Protein AF-A0A5K0V5W7-F1 (afdb_monomer_lite)

pLDDT: mean 80.82, std 13.49, range [51.09, 95.94]

Radius of gyration: 17.26 Å; chains: 1; bounding box: 35×37×40 Å

Sequence (92 aa):
RGDTQDFTDLNKLARRFMKGSQDDLDGESSSAPPK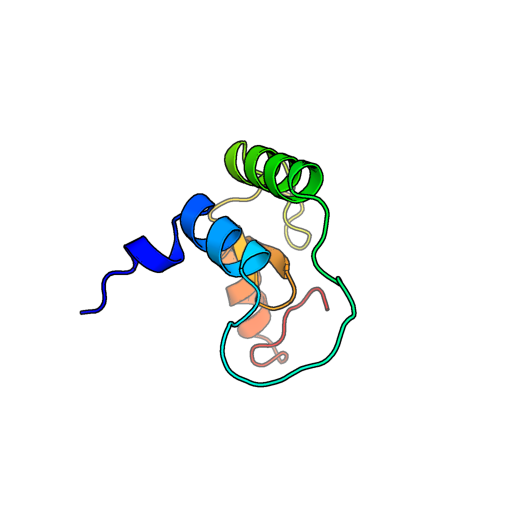AFVQEVIEELRKGEQGECPICLEAFEDAVLTPCAHRLCRECLLASWRSAMSGLCPVC

Organism: NCBI:txid210225

Structure (mmCIF, N/CA/C/O backbone):
data_AF-A0A5K0V5W7-F1
#
_entry.id   AF-A0A5K0V5W7-F1
#
loop_
_atom_site.group_PDB
_atom_site.id
_atom_site.type_symbol
_atom_site.label_atom_id
_atom_site.label_alt_id
_atom_site.label_comp_id
_atom_site.label_asym_id
_atom_site.label_entity_id
_atom_site.label_seq_id
_atom_site.pdbx_PDB_ins_code
_atom_site.Cartn_x
_atom_site.Cartn_y
_atom_site.Cartn_z
_atom_site.occupancy
_atom_site.B_iso_or_equiv
_atom_site.auth_seq_id
_atom_site.auth_comp_id
_atom_site.auth_asym_id
_atom_site.auth_atom_id
_atom_site.pdbx_PDB_model_num
ATOM 1 N N . ARG A 1 1 ? -18.862 -18.766 -14.666 1.00 51.09 1 ARG A N 1
ATOM 2 C CA . ARG A 1 1 ? -18.243 -17.434 -14.468 1.00 51.09 1 ARG A CA 1
ATOM 3 C C . ARG A 1 1 ? -18.597 -17.042 -13.041 1.00 51.09 1 ARG A C 1
ATOM 5 O O . ARG A 1 1 ? -19.761 -16.770 -12.818 1.00 51.09 1 ARG A O 1
ATOM 12 N N . GLY A 1 2 ? -17.694 -17.245 -12.079 1.00 56.72 2 GLY A N 1
ATOM 13 C CA . GLY A 1 2 ? -18.013 -17.071 -10.654 1.00 56.72 2 GLY A CA 1
ATOM 14 C C . GLY A 1 2 ? -18.197 -15.598 -10.296 1.00 56.72 2 GLY A C 1
ATOM 15 O O . GLY A 1 2 ? -17.472 -14.757 -10.827 1.00 56.72 2 GLY A O 1
ATOM 16 N N . ASP A 1 3 ? -19.165 -15.304 -9.433 1.00 52.91 3 ASP A N 1
ATOM 17 C CA . ASP A 1 3 ? -19.433 -13.961 -8.924 1.00 52.91 3 ASP A CA 1
ATOM 18 C C . ASP A 1 3 ? -18.277 -13.492 -8.032 1.00 52.91 3 ASP A C 1
ATOM 20 O O . ASP A 1 3 ? -18.087 -13.949 -6.908 1.00 52.91 3 ASP A O 1
ATOM 24 N N . THR A 1 4 ? -17.467 -12.562 -8.536 1.00 64.94 4 THR A N 1
ATOM 25 C CA . THR A 1 4 ? -16.343 -11.972 -7.791 1.00 64.94 4 THR A CA 1
ATOM 26 C C . THR A 1 4 ? -16.800 -11.020 -6.682 1.00 64.94 4 THR A C 1
ATOM 28 O O . THR A 1 4 ? -15.985 -10.614 -5.857 1.00 64.94 4 THR A O 1
ATOM 31 N N . GLN A 1 5 ? -18.096 -10.687 -6.632 1.00 61.22 5 GLN A N 1
ATOM 32 C CA . GLN A 1 5 ? -18.680 -9.746 -5.670 1.00 61.22 5 GLN A CA 1
ATOM 33 C C . GLN A 1 5 ? -18.560 -10.215 -4.214 1.00 61.22 5 GLN A C 1
ATOM 35 O O . GLN A 1 5 ? -18.424 -9.389 -3.312 1.00 61.22 5 GLN A O 1
ATOM 40 N N . ASP A 1 6 ? -18.570 -11.527 -3.968 1.00 60.38 6 ASP A N 1
ATOM 41 C CA . ASP A 1 6 ? -18.415 -12.073 -2.616 1.00 60.38 6 ASP A CA 1
ATOM 42 C C . ASP A 1 6 ? -16.997 -11.897 -2.058 1.00 60.38 6 ASP A C 1
ATOM 44 O O . ASP A 1 6 ? -16.824 -11.817 -0.842 1.00 60.38 6 ASP A O 1
ATOM 48 N N . PHE A 1 7 ? -15.994 -11.777 -2.933 1.00 60.50 7 PHE A N 1
ATOM 49 C CA . PHE A 1 7 ? -14.588 -11.605 -2.554 1.00 60.50 7 PHE A CA 1
ATOM 50 C C . PHE A 1 7 ? -14.185 -10.139 -2.358 1.00 60.50 7 PHE A C 1
ATOM 52 O O . PHE A 1 7 ? -13.095 -9.870 -1.863 1.00 60.50 7 PHE A O 1
ATOM 59 N N . THR A 1 8 ? -15.051 -9.190 -2.722 1.00 71.44 8 THR A N 1
ATOM 60 C CA . THR A 1 8 ? -14.761 -7.748 -2.649 1.00 71.44 8 THR A CA 1
ATOM 61 C C . THR A 1 8 ? -15.479 -7.024 -1.507 1.00 71.44 8 THR A C 1
ATOM 63 O O . THR A 1 8 ? -15.154 -5.878 -1.209 1.00 71.44 8 THR A O 1
ATOM 66 N N . ASP A 1 9 ? -16.460 -7.655 -0.853 1.00 86.19 9 ASP A N 1
ATOM 67 C CA . ASP A 1 9 ? -17.229 -7.027 0.228 1.00 86.19 9 ASP A CA 1
ATOM 68 C C . ASP A 1 9 ? -16.519 -7.173 1.590 1.00 86.19 9 ASP A C 1
ATOM 70 O O . ASP A 1 9 ? -16.579 -8.218 2.250 1.00 86.19 9 ASP A O 1
ATOM 74 N N . LEU A 1 10 ? -15.881 -6.086 2.041 1.00 84.44 10 LEU A N 1
ATOM 75 C CA . LEU A 1 10 ? -15.180 -6.013 3.331 1.00 84.44 10 LEU A CA 1
ATOM 76 C C . LEU A 1 10 ? -16.077 -6.362 4.531 1.00 84.44 10 LEU A C 1
ATOM 78 O O . LEU A 1 10 ? -15.603 -6.969 5.490 1.00 84.44 10 LEU A O 1
ATOM 82 N N . ASN A 1 11 ? -17.377 -6.046 4.491 1.00 85.44 11 ASN A N 1
ATOM 83 C CA . ASN A 1 11 ? -18.292 -6.390 5.582 1.00 85.44 11 ASN A CA 1
ATOM 84 C C . ASN A 1 11 ? -18.556 -7.899 5.640 1.00 85.44 11 ASN A C 1
ATOM 86 O O . ASN A 1 11 ? -18.679 -8.458 6.735 1.00 85.44 11 ASN A O 1
ATOM 90 N N . LYS A 1 12 ? -18.660 -8.574 4.487 1.00 86.12 12 LYS A N 1
ATOM 91 C CA . LYS A 1 12 ? -18.787 -10.041 4.439 1.00 86.12 12 LYS A CA 1
ATOM 92 C C . LYS A 1 12 ? -17.524 -10.712 4.975 1.00 86.12 12 LYS A C 1
ATOM 94 O O . LYS A 1 12 ? -17.627 -11.621 5.802 1.00 86.12 12 LYS A O 1
ATOM 99 N N . LEU A 1 13 ? -16.351 -10.221 4.576 1.00 84.81 13 LEU A N 1
ATOM 100 C CA . LEU A 1 13 ? -15.058 -10.713 5.060 1.00 84.81 13 LEU A CA 1
ATOM 101 C C . LEU A 1 13 ? -14.925 -10.551 6.581 1.00 84.81 13 LEU A C 1
ATOM 103 O O . LEU A 1 13 ? -14.607 -11.512 7.282 1.00 84.81 13 LEU A O 1
ATOM 107 N N . ALA A 1 14 ? -15.278 -9.381 7.113 1.00 86.00 14 ALA A N 1
ATOM 108 C CA . ALA A 1 14 ? -15.256 -9.098 8.545 1.00 86.00 14 ALA A CA 1
ATOM 109 C C . ALA A 1 14 ? -16.141 -10.042 9.364 1.00 86.00 14 ALA A C 1
ATOM 111 O O . ALA A 1 14 ? -15.739 -10.543 10.415 1.00 86.00 14 ALA A O 1
ATOM 112 N N . ARG A 1 15 ? -17.357 -10.312 8.873 1.00 85.31 15 ARG A N 1
ATOM 113 C CA . ARG A 1 15 ? -18.286 -11.256 9.510 1.00 85.31 15 ARG A CA 1
ATOM 114 C C . ARG A 1 15 ? -17.707 -12.664 9.550 1.00 85.31 15 ARG A C 1
ATOM 116 O O . ARG A 1 15 ? -17.857 -13.335 10.563 1.00 85.31 15 ARG A O 1
ATOM 123 N N . ARG A 1 16 ? -17.036 -13.099 8.481 1.00 82.69 16 ARG A N 1
ATOM 124 C CA . ARG A 1 16 ? -16.385 -14.414 8.415 1.00 82.69 16 ARG A CA 1
ATOM 125 C C . ARG A 1 16 ? -15.213 -14.517 9.390 1.00 82.69 16 ARG A C 1
ATOM 127 O O . ARG A 1 16 ? -15.089 -15.529 10.067 1.00 82.69 16 ARG A O 1
ATOM 134 N N . PHE A 1 17 ? -14.413 -13.461 9.500 1.00 80.12 17 PHE A N 1
ATOM 135 C CA . PHE A 1 17 ? -13.279 -13.399 10.419 1.00 80.12 17 PHE A CA 1
ATOM 136 C C . PHE A 1 17 ? -13.718 -13.424 11.891 1.00 80.12 17 PHE A C 1
ATOM 138 O O . PHE A 1 17 ? -13.210 -14.224 12.668 1.00 80.12 17 PHE A O 1
ATOM 145 N N . MET A 1 18 ? -14.740 -12.640 12.257 1.00 81.12 18 MET A N 1
ATOM 146 C CA . MET A 1 18 ? -15.324 -12.673 13.608 1.00 81.12 18 MET A CA 1
ATOM 147 C C . MET A 1 18 ? -16.037 -13.992 13.929 1.00 81.12 18 MET A C 1
ATOM 149 O O . MET A 1 18 ? -16.177 -14.337 15.098 1.00 81.12 18 MET A O 1
ATOM 153 N N . LYS A 1 19 ? -16.527 -14.709 12.910 1.00 77.44 19 LYS A N 1
ATOM 154 C CA . LYS A 1 19 ? -17.259 -15.966 13.089 1.00 77.44 19 LYS A CA 1
ATOM 155 C C . LYS A 1 19 ? -16.355 -17.202 13.151 1.00 77.44 19 LYS A C 1
ATOM 157 O O . LYS A 1 19 ? -16.903 -18.264 13.404 1.00 77.44 19 LYS A O 1
ATOM 162 N N . GLY A 1 20 ? -15.038 -17.053 12.938 1.00 63.19 20 GLY A N 1
ATOM 163 C CA . GLY A 1 20 ? -13.996 -18.078 13.110 1.00 63.19 20 GLY A CA 1
ATOM 164 C C . GLY A 1 20 ? -14.440 -19.496 12.751 1.00 63.19 20 GLY A C 1
ATOM 165 O O . GLY A 1 20 ? -14.994 -20.155 13.614 1.00 63.19 20 GLY A O 1
ATOM 166 N N . SER A 1 21 ? -14.234 -19.927 11.495 1.00 58.84 21 SER A N 1
ATOM 167 C CA . SER A 1 21 ? -14.532 -21.274 10.953 1.00 58.84 21 SER A CA 1
ATOM 168 C C . SER A 1 21 ? -15.282 -22.210 11.915 1.00 58.84 21 SER A C 1
ATOM 170 O O . SER A 1 21 ? -14.671 -23.040 12.577 1.00 58.84 21 SER A O 1
ATOM 172 N N . GLN A 1 22 ? -16.605 -22.053 12.009 1.00 57.19 22 GLN A N 1
ATOM 173 C CA . GLN A 1 22 ? -17.470 -23.001 12.710 1.00 57.19 22 GLN A CA 1
ATOM 174 C C . GLN A 1 22 ? -17.573 -24.291 11.891 1.00 57.19 22 GLN A C 1
ATOM 176 O O . GLN A 1 22 ? -18.551 -24.473 11.181 1.00 57.19 22 GLN A O 1
ATOM 181 N N . ASP A 1 23 ? -16.562 -25.144 11.993 1.00 57.94 23 ASP A N 1
ATOM 182 C CA . ASP A 1 23 ? -16.673 -26.594 11.854 1.00 57.94 23 ASP A CA 1
ATOM 183 C C . ASP A 1 23 ? -15.614 -27.213 12.793 1.00 57.94 23 ASP A C 1
ATOM 185 O O . ASP A 1 23 ? -14.420 -26.953 12.659 1.00 57.94 23 ASP A O 1
ATOM 189 N N . ASP A 1 24 ? -16.119 -27.976 13.769 1.00 55.44 24 ASP A N 1
ATOM 190 C CA . ASP A 1 24 ? -15.447 -28.924 14.674 1.00 55.44 24 ASP A CA 1
ATOM 191 C C . ASP A 1 24 ? -14.732 -28.456 15.975 1.00 55.44 24 ASP A C 1
ATOM 193 O O . ASP A 1 24 ? -13.611 -27.963 15.991 1.00 55.44 24 ASP A O 1
ATOM 197 N N . LEU A 1 25 ? -15.416 -28.806 17.081 1.00 53.81 25 LEU A N 1
ATOM 198 C CA . LEU A 1 25 ? -14.939 -29.364 18.363 1.00 53.81 25 LEU A CA 1
ATOM 199 C C . LEU A 1 25 ? -14.171 -28.480 19.376 1.00 53.81 25 LEU A C 1
ATOM 201 O O . LEU A 1 25 ? -12.990 -28.193 19.240 1.00 53.81 25 LEU A O 1
ATOM 205 N N . ASP A 1 26 ? -14.901 -28.169 20.459 1.00 57.38 26 ASP A N 1
ATOM 206 C CA . ASP A 1 26 ? -14.504 -28.096 21.879 1.00 57.38 26 ASP A CA 1
ATOM 207 C C . ASP A 1 26 ? -13.044 -27.705 22.198 1.00 57.38 26 ASP A C 1
ATOM 209 O O . ASP A 1 26 ? -12.133 -28.531 22.173 1.00 57.38 26 ASP A O 1
ATOM 213 N N . GLY A 1 27 ? -12.824 -26.439 22.569 1.00 53.09 27 GLY A N 1
ATOM 214 C CA . GLY A 1 27 ? -11.518 -25.989 23.056 1.00 53.09 27 GLY A CA 1
ATOM 215 C C . GLY A 1 27 ? -11.369 -24.473 23.134 1.00 53.09 27 GLY A C 1
ATOM 216 O O . GLY A 1 27 ? -10.941 -23.830 22.183 1.00 53.09 27 GLY A O 1
ATOM 217 N N . GLU A 1 28 ? -11.718 -23.913 24.288 1.00 60.22 28 GLU A N 1
ATOM 218 C CA . GLU A 1 28 ? -11.580 -22.505 24.675 1.00 60.22 28 GLU A CA 1
ATOM 219 C C . GLU A 1 28 ? -10.171 -21.930 24.412 1.00 60.22 28 GLU A C 1
ATOM 221 O O . GLU A 1 28 ? -9.199 -22.297 25.073 1.00 60.22 28 GLU A O 1
ATOM 226 N N . SER A 1 29 ? -10.084 -20.968 23.489 1.00 54.34 29 SER A N 1
ATOM 227 C CA . SER A 1 29 ? -9.165 -19.825 23.556 1.00 54.34 29 SER A CA 1
ATOM 228 C C . SER A 1 29 ? -9.645 -18.761 22.565 1.00 54.34 29 SER A C 1
ATOM 230 O O . SER A 1 29 ? -9.474 -18.891 21.352 1.00 54.34 29 SER A O 1
ATOM 232 N N . SER A 1 30 ? -10.309 -17.719 23.069 1.00 63.94 30 SER A N 1
ATOM 233 C CA . SER A 1 30 ? -10.801 -16.592 22.267 1.00 63.94 30 SER A CA 1
ATOM 234 C C . SER A 1 30 ? -9.636 -15.798 21.652 1.00 63.94 30 SER A C 1
ATOM 236 O O . SER A 1 30 ? -9.174 -14.809 22.211 1.00 63.94 30 SER A O 1
ATOM 238 N N . SER A 1 31 ? -9.158 -16.237 20.486 1.00 67.12 31 SER A N 1
ATOM 239 C CA . SER A 1 31 ? -8.105 -15.587 19.687 1.00 67.12 31 SER A CA 1
ATOM 240 C C . SER A 1 31 ? -8.641 -14.519 18.726 1.00 67.12 31 SER A C 1
ATOM 242 O O . SER A 1 31 ? -7.873 -13.884 18.001 1.00 67.12 31 SER A O 1
ATOM 244 N N . ALA A 1 32 ? -9.961 -14.310 18.702 1.00 65.50 32 ALA A N 1
ATOM 245 C CA . ALA A 1 32 ? -10.585 -13.320 17.841 1.00 65.50 32 ALA A CA 1
ATOM 246 C C . ALA A 1 32 ? -10.292 -11.899 18.359 1.00 65.50 32 ALA A C 1
ATOM 248 O O . ALA A 1 32 ? -10.551 -11.604 19.531 1.00 65.50 32 ALA A O 1
ATOM 249 N N . PRO A 1 33 ? -9.784 -10.991 17.509 1.00 74.75 33 PRO A N 1
ATOM 250 C CA . PRO A 1 33 ? -9.538 -9.618 17.920 1.00 74.75 33 PRO A CA 1
ATOM 251 C C . PRO A 1 33 ? -10.853 -8.878 18.221 1.00 74.75 33 PRO A C 1
ATOM 253 O O . PRO A 1 33 ? -11.916 -9.245 17.702 1.00 74.75 33 PRO A O 1
ATOM 256 N N . PRO A 1 34 ? -10.807 -7.807 19.038 1.00 85.88 34 PRO A N 1
ATOM 257 C CA . PRO A 1 34 ? -11.991 -7.045 19.405 1.00 85.88 34 PRO A CA 1
ATOM 258 C C . PRO A 1 34 ? -12.744 -6.539 18.174 1.00 85.88 34 PRO A C 1
ATOM 260 O O . PRO A 1 34 ? -12.151 -6.009 17.235 1.00 85.88 34 PRO A O 1
ATOM 263 N N . LYS A 1 35 ? -14.079 -6.609 18.212 1.00 85.38 35 LYS A N 1
ATOM 264 C CA . LYS A 1 35 ? -14.938 -6.093 17.134 1.00 85.38 35 LYS A CA 1
ATOM 265 C C . LYS A 1 35 ? -14.615 -4.638 16.775 1.00 85.38 35 LYS A C 1
ATOM 267 O O . LYS A 1 35 ? -14.679 -4.286 15.604 1.00 85.38 35 LYS A O 1
ATOM 272 N N . ALA A 1 36 ? -14.269 -3.814 17.765 1.00 86.62 36 ALA A N 1
ATOM 273 C CA . ALA A 1 36 ? -13.883 -2.420 17.554 1.00 86.62 36 ALA A CA 1
ATOM 274 C C . ALA A 1 36 ? -12.648 -2.294 16.647 1.00 86.62 36 ALA A C 1
ATOM 276 O O . ALA A 1 36 ? -12.706 -1.562 15.668 1.00 86.62 36 ALA A O 1
ATOM 277 N N . PHE A 1 37 ? -11.603 -3.087 16.904 1.00 88.81 37 PHE A N 1
ATOM 278 C CA . PHE A 1 37 ? -10.392 -3.120 16.082 1.00 88.81 37 PHE A CA 1
ATOM 279 C C . PHE A 1 37 ? -10.693 -3.565 14.646 1.00 88.81 37 PHE A C 1
ATOM 281 O O . PHE A 1 37 ? -10.272 -2.931 13.688 1.00 88.81 37 PHE A O 1
ATOM 288 N N . VAL A 1 38 ? -11.500 -4.618 14.478 1.00 88.31 38 VAL A N 1
ATOM 289 C CA . VAL A 1 38 ? -11.897 -5.086 13.139 1.00 88.31 38 VAL A CA 1
ATOM 290 C C . VAL A 1 38 ? -12.672 -4.003 12.380 1.00 88.31 38 VAL A C 1
ATOM 292 O O . VAL A 1 38 ? -12.447 -3.814 11.190 1.00 88.31 38 VAL A O 1
ATOM 295 N N . GLN A 1 39 ? -13.587 -3.291 13.046 1.00 86.88 39 GLN A N 1
ATOM 296 C CA . GLN A 1 39 ? -14.322 -2.183 12.426 1.00 86.88 39 GLN A CA 1
ATOM 297 C C . GLN A 1 39 ? -13.404 -1.015 12.057 1.00 86.88 39 GLN A C 1
ATOM 299 O O . GLN A 1 39 ? -13.553 -0.466 10.971 1.00 86.88 39 GLN A O 1
ATOM 304 N N . GLU A 1 40 ? -12.455 -0.667 12.923 1.00 89.25 40 GLU A N 1
ATOM 305 C CA . GLU A 1 40 ? -11.479 0.394 12.673 1.00 89.25 40 GLU A CA 1
ATOM 306 C C . GLU A 1 40 ? -10.646 0.106 11.419 1.00 89.25 40 GLU A C 1
ATOM 308 O O . GLU A 1 40 ? -10.664 0.905 10.485 1.00 89.25 40 GLU A O 1
ATOM 313 N N . VAL A 1 41 ? -10.050 -1.087 11.329 1.00 88.56 41 VAL A N 1
ATOM 314 C CA . VAL A 1 41 ? -9.256 -1.498 10.159 1.00 88.56 41 VAL A CA 1
ATOM 315 C C . VAL A 1 41 ? -10.094 -1.490 8.873 1.00 88.56 41 VAL A C 1
ATOM 317 O O . VAL A 1 41 ? -9.616 -1.082 7.819 1.00 88.56 41 VAL A O 1
ATOM 320 N N . ILE A 1 42 ? -11.365 -1.907 8.921 1.00 87.94 42 ILE A N 1
ATOM 321 C CA . ILE A 1 42 ? -12.250 -1.857 7.740 1.00 87.94 42 ILE A CA 1
ATOM 322 C C . ILE A 1 42 ? -12.478 -0.422 7.274 1.00 87.94 42 ILE A C 1
ATOM 324 O O . ILE A 1 42 ? -12.474 -0.165 6.070 1.00 87.94 42 ILE A O 1
ATOM 328 N N . GLU A 1 43 ? -12.713 0.500 8.204 1.00 88.25 43 GLU A N 1
ATOM 329 C CA . GLU A 1 43 ? -12.908 1.910 7.875 1.00 88.25 43 GLU A CA 1
ATOM 330 C C . GLU A 1 43 ? -11.633 2.528 7.288 1.00 88.25 43 GLU A C 1
ATOM 332 O O . GLU A 1 43 ? -11.716 3.308 6.338 1.00 88.25 43 GLU A O 1
ATOM 337 N N . GLU A 1 44 ? -10.453 2.137 7.769 1.00 85.00 44 GLU A N 1
ATOM 338 C CA . GLU A 1 44 ? -9.175 2.527 7.161 1.00 85.00 44 GLU A CA 1
ATOM 339 C C . GLU A 1 44 ? -9.019 1.975 5.738 1.00 85.00 44 GLU A C 1
ATOM 341 O O . GLU A 1 44 ? -8.743 2.734 4.808 1.00 85.00 44 GLU A O 1
ATOM 346 N N . LEU A 1 45 ? -9.297 0.685 5.524 1.00 83.06 45 LEU A N 1
ATOM 347 C CA . LEU A 1 45 ? -9.243 0.069 4.195 1.00 83.06 45 LEU A CA 1
ATOM 348 C C . LEU A 1 45 ? -10.232 0.713 3.209 1.00 83.06 45 LEU A C 1
ATOM 350 O O . LEU A 1 45 ? -9.916 0.859 2.029 1.00 83.06 45 LEU A O 1
ATOM 354 N N . ARG A 1 46 ? -11.419 1.125 3.677 1.00 83.38 46 ARG A N 1
ATOM 355 C CA . ARG A 1 46 ? -12.440 1.819 2.868 1.00 83.38 46 ARG A CA 1
ATOM 356 C C . ARG A 1 46 ? -12.033 3.216 2.439 1.00 83.38 46 ARG A C 1
ATOM 358 O O . ARG A 1 46 ? -12.363 3.614 1.325 1.00 83.38 46 ARG A O 1
ATOM 365 N N . LYS A 1 47 ? -11.355 3.961 3.317 1.00 82.69 47 LYS A N 1
ATOM 366 C CA . LYS A 1 47 ? -10.800 5.278 2.972 1.00 82.69 47 LYS A CA 1
ATOM 367 C C . LYS A 1 47 ? -9.763 5.170 1.853 1.00 82.69 47 LYS A C 1
ATOM 369 O O . LYS A 1 47 ? -9.560 6.141 1.131 1.00 82.69 47 LYS A O 1
ATOM 374 N N . GLY A 1 48 ? -9.172 3.985 1.694 1.00 73.19 48 GLY A N 1
ATOM 375 C CA . GLY A 1 48 ? -8.044 3.744 0.814 1.00 73.19 48 GLY A CA 1
ATOM 376 C C . GLY A 1 48 ? -6.761 4.235 1.476 1.00 73.19 48 GLY A C 1
ATOM 377 O O . GLY A 1 48 ? -6.719 5.311 2.071 1.00 73.19 48 GLY A O 1
ATOM 378 N N . GLU A 1 49 ? -5.697 3.441 1.392 1.00 68.81 49 GLU A N 1
ATOM 379 C CA . GLU A 1 49 ? -4.397 3.904 1.883 1.00 68.81 49 GLU A CA 1
ATOM 380 C C . GLU A 1 49 ? -3.781 4.881 0.881 1.00 68.81 49 GLU A C 1
ATOM 382 O O . GLU A 1 49 ? -3.625 4.567 -0.302 1.00 68.81 49 GLU A O 1
ATOM 387 N N . GLN A 1 50 ? -3.403 6.051 1.391 1.00 76.12 50 GLN A N 1
ATOM 388 C CA . GLN A 1 50 ? -2.499 6.969 0.715 1.00 76.12 50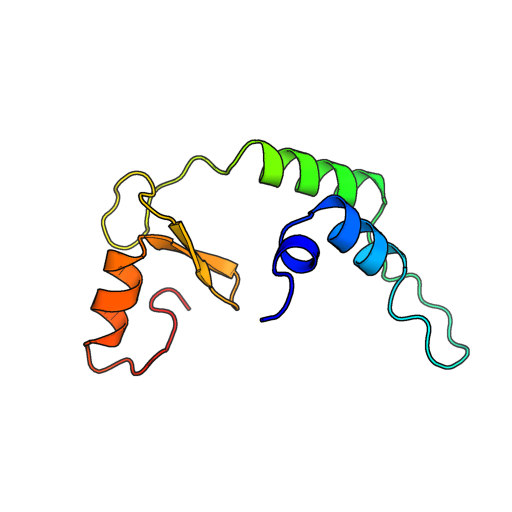 GLN A CA 1
ATOM 389 C C . GLN A 1 50 ? -1.082 6.425 0.889 1.00 76.12 50 GLN A C 1
ATOM 391 O O . GLN A 1 50 ? -0.660 6.149 2.010 1.00 76.12 50 GLN A O 1
ATOM 396 N N . GLY A 1 51 ? -0.358 6.236 -0.207 1.00 86.62 51 GLY A N 1
ATOM 397 C CA . GLY A 1 51 ? 0.996 5.709 -0.142 1.00 86.62 51 GLY A CA 1
ATOM 398 C C . GLY A 1 51 ? 1.676 5.679 -1.497 1.00 86.62 51 GLY A C 1
ATOM 399 O O . GLY A 1 51 ? 1.058 5.941 -2.533 1.00 86.62 51 GLY A O 1
ATOM 400 N N . GLU A 1 52 ? 2.956 5.340 -1.456 1.00 94.31 52 GLU A N 1
ATOM 401 C CA . GLU A 1 52 ? 3.836 5.293 -2.614 1.00 94.31 52 GLU A CA 1
ATOM 402 C C . GLU A 1 52 ? 4.311 3.863 -2.851 1.00 94.31 52 GLU A C 1
ATOM 404 O O . GLU A 1 52 ? 4.516 3.082 -1.916 1.00 94.31 52 GLU A O 1
ATOM 409 N N . CYS A 1 53 ? 4.502 3.507 -4.115 1.00 95.38 53 CYS A N 1
ATOM 410 C CA . CYS A 1 53 ? 5.059 2.215 -4.455 1.00 95.38 53 CYS A CA 1
ATOM 411 C C . CYS A 1 53 ? 6.541 2.162 -4.071 1.00 95.38 53 CYS A C 1
ATOM 413 O O . CYS A 1 53 ? 7.311 2.999 -4.534 1.00 95.38 53 CYS A O 1
ATOM 415 N N . PRO A 1 54 ? 6.995 1.134 -3.329 1.00 94.81 54 PRO A N 1
ATOM 416 C CA . PRO A 1 54 ? 8.392 1.042 -2.899 1.00 94.81 54 PRO A CA 1
ATOM 417 C C . PRO A 1 54 ? 9.382 0.811 -4.055 1.00 94.81 54 PRO A C 1
ATOM 419 O O . PRO A 1 54 ? 10.587 0.843 -3.835 1.00 94.81 54 PRO A O 1
ATOM 422 N N . ILE A 1 55 ? 8.891 0.551 -5.275 1.00 94.56 55 ILE A N 1
ATOM 423 C CA . ILE A 1 55 ? 9.721 0.352 -6.470 1.00 94.56 55 ILE A CA 1
ATOM 424 C C . ILE A 1 55 ? 9.913 1.659 -7.244 1.00 94.56 55 ILE A C 1
ATOM 426 O O . ILE A 1 55 ? 11.051 1.999 -7.555 1.00 94.56 55 ILE A O 1
ATOM 430 N N . CYS A 1 56 ? 8.833 2.372 -7.590 1.00 95.94 56 CYS A N 1
ATOM 431 C CA . CYS A 1 56 ? 8.933 3.619 -8.363 1.00 95.94 56 CYS A CA 1
ATOM 432 C C . CYS A 1 56 ? 8.965 4.887 -7.501 1.00 95.94 56 CYS A C 1
ATOM 434 O O . CYS A 1 56 ? 9.316 5.938 -8.021 1.00 95.94 56 CYS A O 1
ATOM 436 N N . LEU A 1 57 ? 8.650 4.790 -6.205 1.00 95.75 57 LEU A N 1
ATOM 437 C CA . LEU A 1 57 ? 8.553 5.914 -5.263 1.00 95.75 57 LEU A CA 1
ATOM 438 C C . LEU A 1 57 ? 7.514 6.973 -5.670 1.00 95.75 57 LEU A C 1
ATOM 440 O O . LEU A 1 57 ? 7.599 8.126 -5.262 1.00 95.75 57 LEU A O 1
ATOM 444 N N . GLU A 1 58 ? 6.527 6.577 -6.472 1.00 95.44 58 GLU A N 1
ATOM 445 C CA . GLU A 1 58 ? 5.392 7.411 -6.865 1.00 95.44 58 GLU A CA 1
ATOM 446 C C . GLU A 1 58 ? 4.115 6.926 -6.180 1.00 95.44 58 GLU A C 1
ATOM 448 O O . GLU A 1 58 ? 4.033 5.774 -5.733 1.00 95.44 58 GLU A O 1
ATOM 453 N N . ALA A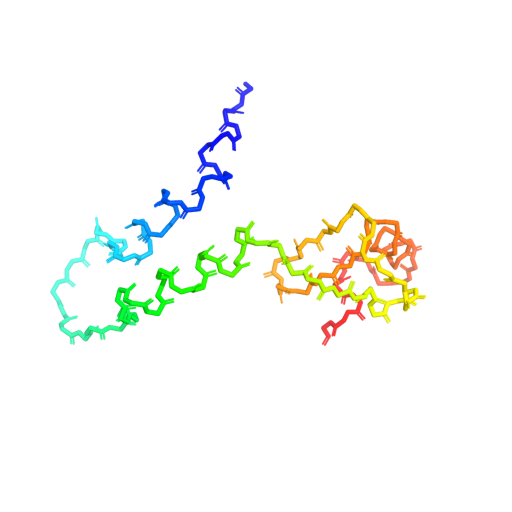 1 59 ? 3.101 7.794 -6.119 1.00 93.75 59 ALA A N 1
ATOM 454 C CA . ALA A 1 59 ? 1.779 7.429 -5.626 1.00 93.75 59 ALA A CA 1
ATOM 455 C C . ALA A 1 59 ? 1.257 6.181 -6.354 1.00 93.75 59 ALA A C 1
ATOM 457 O O . ALA A 1 59 ? 1.452 6.021 -7.558 1.00 93.75 59 ALA A O 1
ATOM 458 N N . PHE A 1 60 ? 0.591 5.285 -5.625 1.00 91.19 60 PHE A N 1
ATOM 459 C CA . PHE A 1 60 ? 0.113 4.042 -6.221 1.00 91.19 60 PHE A CA 1
ATOM 460 C C . PHE A 1 60 ? -0.859 4.279 -7.388 1.00 91.19 60 PHE A C 1
ATOM 462 O O . PHE A 1 60 ? -1.978 4.754 -7.189 1.00 91.19 60 PHE A O 1
ATOM 469 N N . GLU A 1 61 ? -0.475 3.827 -8.580 1.00 87.62 61 GLU A N 1
ATOM 470 C CA . GLU A 1 61 ? -1.350 3.708 -9.746 1.00 87.62 61 GLU A CA 1
ATOM 471 C C . GLU A 1 61 ? -1.669 2.225 -9.992 1.00 87.62 61 GLU A C 1
ATOM 473 O O . GLU A 1 61 ? -0.764 1.391 -10.085 1.00 87.62 61 GLU A O 1
ATOM 478 N N . ASP A 1 62 ? -2.964 1.878 -10.031 1.00 90.50 62 ASP A N 1
ATOM 479 C CA . ASP A 1 62 ? -3.450 0.491 -10.170 1.00 90.50 62 ASP A CA 1
ATOM 480 C C . ASP A 1 62 ? -2.747 -0.473 -9.192 1.00 90.50 62 ASP A C 1
ATOM 482 O O . ASP A 1 62 ? -2.061 -1.434 -9.563 1.00 90.50 62 ASP A O 1
ATOM 486 N N . ALA A 1 63 ? -2.864 -0.145 -7.901 1.00 90.81 63 ALA A N 1
ATOM 487 C CA . ALA A 1 63 ? -2.201 -0.872 -6.832 1.00 90.81 63 ALA A CA 1
ATOM 488 C C . ALA A 1 63 ? -2.662 -2.335 -6.768 1.00 90.81 63 ALA A C 1
ATOM 490 O O . ALA A 1 63 ? -3.856 -2.640 -6.761 1.00 90.81 63 ALA A O 1
ATOM 491 N N . VAL A 1 64 ? -1.706 -3.244 -6.613 1.00 91.06 64 VAL A N 1
ATOM 492 C CA . VAL A 1 64 ? -1.942 -4.665 -6.372 1.00 91.06 64 VAL A CA 1
ATOM 493 C C . VAL A 1 64 ? -1.489 -4.999 -4.958 1.00 91.06 64 VAL A C 1
ATOM 495 O O . VAL A 1 64 ? -0.333 -4.771 -4.602 1.00 91.06 64 VAL A O 1
ATOM 498 N N . LEU A 1 65 ? -2.396 -5.567 -4.161 1.00 89.62 65 LEU A N 1
ATOM 499 C CA . LEU A 1 65 ? -2.063 -6.176 -2.877 1.00 89.62 65 LEU A CA 1
ATOM 500 C C . LEU A 1 65 ? -1.679 -7.642 -3.107 1.00 89.62 65 LEU A C 1
ATOM 502 O O . LEU A 1 65 ? -2.475 -8.439 -3.603 1.00 89.62 65 LEU A O 1
ATOM 506 N N . THR A 1 66 ? -0.442 -7.987 -2.775 1.00 91.19 66 THR A N 1
ATOM 507 C CA . THR A 1 66 ? 0.084 -9.354 -2.896 1.00 91.19 66 THR A CA 1
ATOM 508 C C . THR A 1 66 ? -0.386 -10.242 -1.731 1.00 91.1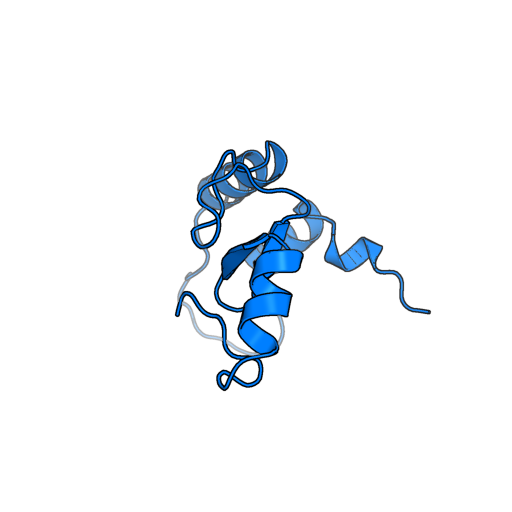9 66 THR A C 1
ATOM 510 O O . THR A 1 66 ? -0.772 -9.718 -0.686 1.00 91.19 66 THR A O 1
ATOM 513 N N . PRO A 1 67 ? -0.327 -11.586 -1.844 1.00 89.44 67 PRO A N 1
ATOM 514 C CA . PRO A 1 67 ? -0.698 -12.489 -0.745 1.00 89.44 67 PRO A CA 1
ATOM 515 C C . PRO A 1 67 ? 0.113 -12.294 0.546 1.00 89.44 67 PRO A C 1
ATOM 517 O O . PRO A 1 67 ? -0.388 -12.569 1.629 1.00 89.44 67 PRO A O 1
ATOM 520 N N . CYS A 1 68 ? 1.345 -11.788 0.445 1.00 93.62 68 CYS A N 1
ATOM 521 C CA . CYS A 1 68 ? 2.182 -11.385 1.579 1.00 93.62 68 CYS A CA 1
ATOM 522 C C . CYS A 1 68 ? 1.869 -9.970 2.104 1.00 93.62 68 CYS A C 1
ATOM 524 O O . CYS A 1 68 ? 2.658 -9.412 2.855 1.00 93.62 68 CYS A O 1
ATOM 526 N N . ALA A 1 69 ? 0.740 -9.383 1.695 1.00 90.62 69 ALA A N 1
ATOM 527 C CA . ALA A 1 69 ? 0.247 -8.065 2.095 1.00 90.62 69 ALA A CA 1
ATOM 528 C C . ALA A 1 69 ? 1.132 -6.862 1.70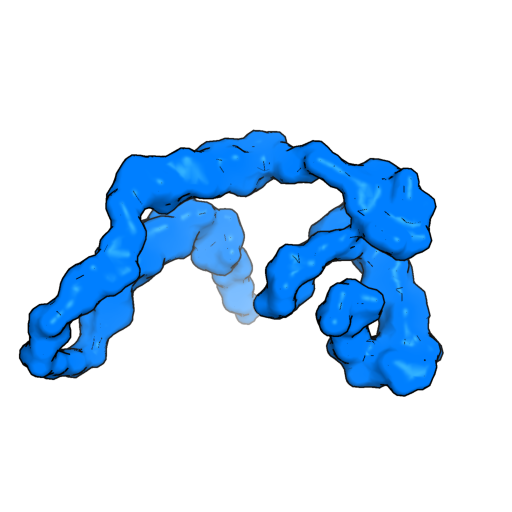6 1.00 90.62 69 ALA A C 1
ATOM 530 O O . ALA A 1 69 ? 0.872 -5.743 2.137 1.00 90.62 69 ALA A O 1
ATOM 531 N N . HIS A 1 70 ? 2.119 -7.042 0.825 1.00 93.31 70 HIS A N 1
ATOM 532 C CA . HIS A 1 70 ? 2.827 -5.917 0.211 1.00 93.31 70 HIS A CA 1
ATOM 533 C C . HIS A 1 70 ? 2.019 -5.327 -0.941 1.00 93.31 70 HIS A C 1
ATOM 535 O O . HIS A 1 70 ? 1.436 -6.066 -1.744 1.00 93.31 70 HIS A O 1
ATOM 541 N N . ARG A 1 71 ? 2.027 -3.998 -1.044 1.00 92.56 71 ARG A N 1
ATOM 542 C CA . ARG A 1 71 ? 1.342 -3.245 -2.093 1.00 92.56 71 ARG A CA 1
ATOM 543 C C . ARG A 1 71 ? 2.344 -2.644 -3.072 1.00 92.56 71 ARG A C 1
ATOM 545 O O . ARG A 1 71 ? 3.303 -2.002 -2.656 1.00 92.56 71 ARG A O 1
ATOM 552 N N . LEU A 1 72 ? 2.099 -2.831 -4.368 1.00 94.38 72 LEU A N 1
ATOM 553 C CA . LEU A 1 72 ? 2.922 -2.309 -5.464 1.00 94.38 72 LEU A CA 1
ATOM 554 C C . LEU A 1 72 ? 2.039 -1.841 -6.625 1.00 94.38 72 LEU A C 1
ATOM 556 O O . LEU A 1 72 ? 0.933 -2.351 -6.780 1.00 94.38 72 LEU A O 1
ATOM 560 N N . CYS A 1 73 ? 2.527 -0.941 -7.482 1.00 95.62 73 CYS A N 1
ATOM 561 C CA . CYS A 1 73 ? 1.879 -0.697 -8.774 1.00 95.62 73 CYS A CA 1
ATOM 562 C C . CYS A 1 73 ? 1.889 -1.988 -9.602 1.00 95.62 73 CYS A C 1
ATOM 564 O O . CYS A 1 73 ? 2.886 -2.727 -9.592 1.00 95.62 73 CYS A O 1
ATOM 566 N N . ARG A 1 74 ? 0.807 -2.259 -10.347 1.00 94.44 74 ARG A N 1
ATOM 567 C CA . ARG A 1 74 ? 0.722 -3.444 -11.218 1.00 94.44 74 ARG A CA 1
ATOM 568 C C . ARG A 1 74 ? 1.937 -3.557 -12.134 1.00 94.44 74 ARG A C 1
ATOM 570 O O . ARG A 1 74 ? 2.516 -4.636 -12.253 1.00 94.44 74 ARG A O 1
ATOM 577 N N . GLU A 1 75 ? 2.336 -2.453 -12.758 1.00 95.44 75 GLU A N 1
ATOM 578 C CA . GLU A 1 75 ? 3.467 -2.437 -13.686 1.00 95.44 75 GLU A CA 1
ATOM 579 C C . GLU A 1 75 ? 4.791 -2.780 -13.001 1.00 95.44 75 GLU A C 1
ATOM 581 O O . GLU A 1 75 ? 5.556 -3.588 -13.530 1.00 95.44 75 GLU A O 1
ATOM 586 N N . CYS A 1 76 ? 5.033 -2.248 -11.799 1.00 94.81 76 CYS A N 1
ATOM 587 C CA . CYS A 1 76 ? 6.229 -2.540 -11.010 1.00 94.81 76 CYS A CA 1
ATOM 588 C C . CYS A 1 76 ? 6.293 -4.016 -10.591 1.00 94.81 76 CYS A C 1
ATOM 590 O O . CYS A 1 76 ? 7.344 -4.648 -10.710 1.00 94.81 76 CYS A O 1
ATOM 592 N N . LEU A 1 77 ? 5.164 -4.592 -10.160 1.00 93.44 77 LEU A N 1
ATOM 593 C CA . LEU A 1 77 ? 5.081 -6.016 -9.830 1.00 93.44 77 LEU A CA 1
ATOM 594 C C . LEU A 1 77 ? 5.380 -6.882 -11.060 1.00 93.44 77 LEU A C 1
ATOM 596 O O . LEU A 1 77 ? 6.268 -7.732 -11.016 1.00 93.44 77 LEU A O 1
ATOM 600 N N . LEU A 1 78 ? 4.704 -6.628 -12.184 1.00 92.00 78 LEU A N 1
ATOM 601 C CA . LEU A 1 78 ? 4.925 -7.385 -13.417 1.00 92.00 78 LEU A CA 1
ATOM 602 C C . LEU A 1 78 ? 6.350 -7.214 -13.958 1.00 92.00 78 LEU A C 1
ATOM 604 O O . LEU A 1 78 ? 6.901 -8.162 -14.509 1.00 92.00 78 LEU A O 1
ATOM 608 N N . ALA A 1 79 ? 6.960 -6.036 -13.802 1.00 92.06 79 ALA A N 1
ATOM 609 C CA . ALA A 1 79 ? 8.355 -5.804 -14.163 1.00 92.06 79 ALA A CA 1
ATOM 610 C C . ALA A 1 79 ? 9.319 -6.651 -13.329 1.00 92.06 79 ALA A C 1
ATOM 612 O O . ALA A 1 79 ? 10.211 -7.275 -13.905 1.00 92.06 79 ALA A O 1
ATOM 613 N N . SER A 1 80 ? 9.106 -6.742 -12.011 1.00 89.44 80 SER A N 1
ATOM 614 C CA . SER A 1 80 ? 9.936 -7.583 -11.139 1.00 89.44 80 SER A CA 1
ATOM 615 C C . SER A 1 80 ? 9.890 -9.064 -11.533 1.00 89.44 80 SER A C 1
ATOM 617 O O . SER A 1 80 ? 10.929 -9.722 -11.565 1.00 89.44 80 SER A O 1
ATOM 619 N N . TRP A 1 81 ? 8.722 -9.566 -11.950 1.00 90.19 81 TRP A N 1
ATOM 620 C CA . TRP A 1 81 ? 8.538 -10.961 -12.374 1.00 90.19 81 TRP A CA 1
ATOM 621 C C . TRP A 1 81 ? 9.107 -11.297 -13.751 1.00 90.19 81 TRP A C 1
ATOM 623 O O . TRP A 1 81 ? 9.264 -12.473 -14.071 1.00 90.19 81 TRP A O 1
ATOM 633 N N . ARG A 1 82 ? 9.419 -10.292 -14.579 1.00 84.94 82 ARG A N 1
ATOM 634 C CA . ARG A 1 82 ? 10.141 -10.501 -15.846 1.00 84.94 82 ARG A CA 1
ATOM 635 C C . ARG A 1 82 ? 11.642 -10.745 -15.636 1.00 84.94 82 ARG A C 1
ATOM 637 O O . ARG A 1 82 ? 12.308 -11.177 -16.571 1.00 84.94 82 ARG A O 1
ATOM 644 N N . SER A 1 83 ? 12.170 -10.457 -14.444 1.00 74.06 83 SER A N 1
ATOM 645 C CA . SER A 1 83 ? 13.561 -10.717 -14.049 1.00 74.06 83 SER A CA 1
ATOM 646 C C . SER A 1 83 ? 13.709 -12.108 -13.404 1.00 74.06 83 SER A C 1
ATOM 648 O O . SER A 1 83 ? 12.748 -12.863 -13.304 1.00 74.06 83 SER A O 1
ATOM 650 N N . ALA A 1 84 ? 14.909 -12.468 -12.939 1.00 70.12 84 ALA A N 1
ATOM 651 C CA . ALA A 1 84 ? 15.236 -13.783 -12.368 1.00 70.12 84 ALA A CA 1
ATOM 652 C C . ALA A 1 84 ? 14.365 -14.217 -11.160 1.00 70.12 84 ALA A C 1
ATOM 654 O O . ALA A 1 84 ? 14.379 -15.389 -10.786 1.00 70.12 84 ALA A O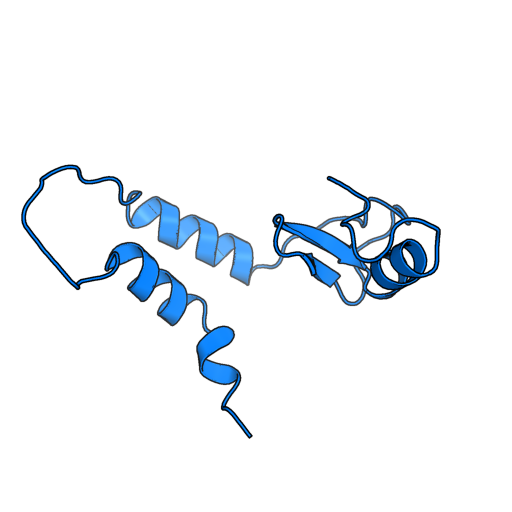 1
ATOM 655 N N . MET A 1 85 ? 13.590 -13.303 -10.562 1.00 63.69 85 MET A N 1
ATOM 656 C CA . MET A 1 85 ? 12.626 -13.587 -9.495 1.00 63.69 85 MET A CA 1
ATOM 657 C C . MET A 1 85 ? 11.297 -14.070 -10.088 1.00 63.69 85 MET A C 1
ATOM 659 O O . MET A 1 85 ? 10.375 -13.295 -10.339 1.00 63.69 85 MET A O 1
ATOM 663 N N . SER A 1 86 ? 11.193 -15.377 -10.313 1.00 70.31 86 SER A N 1
ATOM 664 C CA . SER A 1 86 ? 10.030 -16.024 -10.930 1.00 70.31 86 SER A CA 1
ATOM 665 C C . SER A 1 86 ? 8.821 -16.024 -9.979 1.00 70.31 86 SER A C 1
ATOM 667 O O . SER A 1 86 ? 8.603 -16.965 -9.221 1.00 70.31 86 SER A O 1
ATOM 669 N N . GLY A 1 87 ? 8.029 -14.949 -9.999 1.00 77.44 87 GLY A N 1
ATOM 670 C CA . GLY A 1 87 ? 6.753 -14.862 -9.276 1.00 77.44 87 GLY A CA 1
ATOM 671 C C . GLY A 1 87 ? 6.854 -14.558 -7.776 1.00 77.44 87 GLY A C 1
ATOM 672 O O . GLY A 1 87 ? 5.832 -14.540 -7.092 1.00 77.44 87 GLY A O 1
ATOM 673 N N . LEU A 1 88 ? 8.056 -14.298 -7.253 1.00 87.75 88 LEU A N 1
ATOM 674 C CA . LEU A 1 88 ? 8.242 -13.873 -5.863 1.00 87.75 88 LEU A CA 1
ATOM 675 C C . LEU A 1 88 ? 7.874 -12.397 -5.689 1.00 87.75 88 LEU A C 1
ATOM 677 O O . LEU A 1 88 ? 8.015 -11.592 -6.611 1.00 87.75 88 LEU A O 1
ATOM 681 N N . CYS A 1 89 ? 7.394 -12.032 -4.500 1.00 91.81 89 CYS A N 1
ATOM 682 C CA . CYS A 1 89 ? 7.201 -10.627 -4.163 1.00 91.81 89 CYS A CA 1
ATOM 683 C C . CYS A 1 89 ? 8.575 -9.944 -4.056 1.00 91.81 89 CYS A C 1
ATOM 685 O O . CYS A 1 89 ? 9.419 -10.445 -3.318 1.00 91.81 89 CYS A O 1
ATOM 687 N N . PRO A 1 90 ? 8.808 -8.807 -4.730 1.00 91.12 90 PRO A N 1
ATOM 688 C CA . PRO A 1 90 ? 10.091 -8.101 -4.682 1.00 91.12 90 PRO A CA 1
ATOM 689 C C . PRO A 1 90 ? 10.357 -7.356 -3.360 1.00 91.12 90 PRO A C 1
ATOM 691 O O . PRO A 1 90 ? 11.401 -6.728 -3.230 1.00 91.12 90 PRO A O 1
ATOM 694 N N . VAL A 1 91 ? 9.407 -7.373 -2.417 1.00 92.69 91 VAL A N 1
ATOM 695 C CA . VAL A 1 91 ? 9.486 -6.655 -1.128 1.00 92.69 91 VAL A CA 1
ATOM 696 C C . VAL A 1 91 ? 9.692 -7.605 0.060 1.00 92.69 91 VAL A C 1
ATOM 698 O O . VAL A 1 91 ? 10.134 -7.158 1.114 1.00 92.69 91 VAL A O 1
ATOM 701 N N . CYS A 1 92 ? 9.370 -8.895 -0.094 1.00 91.62 92 CYS A N 1
ATOM 702 C CA . CYS A 1 92 ? 9.617 -9.907 0.939 1.00 91.62 92 CYS A CA 1
ATOM 703 C C . CYS A 1 92 ? 11.109 -10.204 1.090 1.00 91.62 92 CYS A C 1
ATOM 705 O O . CYS A 1 92 ? 11.531 -10.401 2.249 1.00 91.62 92 CYS A O 1
#

Secondary structure (DSSP, 8-state):
---GGGGT-HHHHHHHHHT----S-------PPPHHHHHHHHHHHHH----B-TTT-SB-SSEEE-TTS-EEEHHHHHHHHTTTS-S--TT-

Foldseek 3Di:
DDDCVCVPDLVNVLVPLQVDPPDDDDDDDPPRDDPVVSVVVSVVVVVPDFAAAPQPRHTADCWDQDPVRDIHHPVSQVVVCVDPPPNDDPVD

InterPro domains:
  IPR001841 Zinc finger, RING-type [PS50089] (53-92)
  IPR001841 Zinc finger, RING-type [SM00184] (53-92)
  IPR013083 Zinc finger, RING/FYVE/PHD-type [G3DSA:3.30.40.10] (4-92)
  IPR017907 Zinc finger, RING-type, conserved site [PS00518] (68-77)
  IPR018957 Zinc finger, C3HC4 RING-type [PF00097] (53-92)
  IPR031099 BRCA1-associated [PTHR13763] (38-92)